Protein AF-A0A2L0CJP1-F1 (afdb_monomer)

Nearest PDB structures (foldseek):
  1ohv-assembly1_A  TM=9.906E-01  e=1.455E-19  Sus scrofa
  4y0i-assembly1_B  TM=9.925E-01  e=2.329E-19  Sus scrofa
  4y0i-assembly2_C  TM=9.869E-01  e=4.266E-19  Sus scrofa
  2jjh-assembly1_A-2  TM=6.704E-01  e=3.387E-09  Mycobacterium tuberculosis
  2cin-assembly1_A  TM=6.753E-01  e=5.423E-09  Mycobacterium tuberculosis H37Rv

Sequence (140 aa):
YKALFIAYRTKQRGENVDFSELEKTSCMDNKPPGAPHLSLLSFYGAFHGRTVGTLATTHSKAIHKLDIPSLDWPIAHFPMYKYPLEENERENKAEDQKCLAEVEDLIEKYNKKGVPVAGIVIEPIQSEGGDNEASPEFFQ

Mean predicted aligned error: 2.53 Å

InterPro domains:
  IPR005814 Aminotransferase class-III [PF00202] (32-140)
  IPR015421 Pyridoxal phosphate-dependent transferase, major domain [G3DSA:3.40.640.10] (1-140)
  IPR015424 Pyridoxal phosphate-dependent transferase [SSF53383] (38-140)

Radius of gyration: 17.57 Å; Cα contacts (8 Å, |Δi|>4): 209; chains: 1; bounding box: 39×29×52 Å

Structure (mmCIF, N/CA/C/O backbone):
data_AF-A0A2L0CJP1-F1
#
_entry.id   AF-A0A2L0CJP1-F1
#
loop_
_atom_site.group_PDB
_atom_site.id
_atom_site.type_symbol
_atom_site.label_atom_id
_atom_site.label_alt_id
_atom_site.label_comp_id
_atom_site.label_asym_id
_atom_site.label_entity_id
_atom_site.label_seq_id
_atom_site.pdbx_PDB_ins_code
_atom_site.Cartn_x
_atom_site.Cartn_y
_atom_site.Cartn_z
_atom_site.occupancy
_atom_site.B_iso_or_equiv
_atom_site.auth_seq_id
_atom_site.auth_comp_id
_atom_site.auth_asym_id
_atom_site.auth_atom_id
_atom_site.pdbx_PDB_model_num
ATOM 1 N N . TYR A 1 1 ? 7.903 4.564 -1.994 1.00 93.62 1 TYR A N 1
ATOM 2 C CA . TYR A 1 1 ? 7.401 4.249 -3.351 1.00 93.62 1 TYR A CA 1
ATOM 3 C C . TYR A 1 1 ? 8.523 3.785 -4.271 1.00 93.62 1 TYR A C 1
ATOM 5 O O . TYR A 1 1 ? 8.795 2.596 -4.259 1.00 93.62 1 TYR A O 1
ATOM 13 N N . LYS A 1 2 ? 9.240 4.667 -4.991 1.00 95.88 2 LYS A N 1
ATOM 14 C CA . LYS A 1 2 ? 10.280 4.266 -5.971 1.00 95.88 2 LYS A CA 1
ATOM 15 C C . LYS A 1 2 ? 11.304 3.259 -5.421 1.00 95.88 2 LYS A C 1
ATOM 17 O O . LYS A 1 2 ? 11.588 2.268 -6.081 1.00 95.88 2 LYS A O 1
ATOM 22 N N . ALA A 1 3 ? 11.801 3.484 -4.204 1.00 97.25 3 ALA A N 1
ATOM 23 C CA . ALA A 1 3 ? 12.754 2.585 -3.553 1.00 97.25 3 ALA A CA 1
ATOM 24 C C . ALA A 1 3 ? 12.219 1.151 -3.357 1.00 97.25 3 ALA A C 1
ATOM 26 O O . ALA A 1 3 ? 12.975 0.214 -3.568 1.00 97.25 3 ALA A O 1
ATOM 27 N N . LEU A 1 4 ? 10.929 0.970 -3.037 1.00 97.75 4 LEU A N 1
ATOM 28 C CA . LEU A 1 4 ? 10.313 -0.358 -2.874 1.00 97.75 4 LEU A CA 1
ATOM 29 C C . LEU A 1 4 ? 10.305 -1.123 -4.201 1.00 97.75 4 LEU A C 1
ATOM 31 O O . LEU A 1 4 ? 10.731 -2.270 -4.257 1.00 97.75 4 LEU A O 1
ATOM 35 N N . PHE A 1 5 ? 9.904 -0.465 -5.291 1.00 98.00 5 PHE A N 1
ATOM 36 C CA . PHE A 1 5 ? 9.918 -1.078 -6.621 1.00 98.00 5 PHE A CA 1
ATOM 37 C C . PHE A 1 5 ? 11.331 -1.428 -7.086 1.00 98.00 5 PHE A C 1
ATOM 39 O O . PHE A 1 5 ? 11.549 -2.514 -7.622 1.00 98.00 5 PHE A O 1
A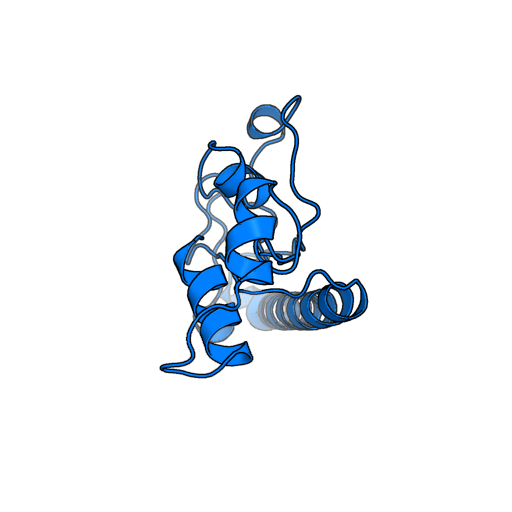TOM 46 N N . ILE A 1 6 ? 12.295 -0.528 -6.861 1.00 97.25 6 ILE A N 1
ATOM 47 C CA . ILE A 1 6 ? 13.703 -0.786 -7.179 1.00 97.25 6 ILE A CA 1
ATOM 48 C C . ILE A 1 6 ? 14.205 -1.974 -6.363 1.00 97.25 6 ILE A C 1
ATOM 50 O O . ILE A 1 6 ? 14.732 -2.905 -6.953 1.00 97.25 6 ILE A O 1
ATOM 54 N N . ALA A 1 7 ? 13.996 -1.989 -5.045 1.00 97.44 7 ALA A N 1
ATOM 55 C CA . ALA A 1 7 ? 14.430 -3.080 -4.176 1.00 97.44 7 ALA A CA 1
ATOM 56 C C . ALA A 1 7 ? 13.809 -4.424 -4.586 1.00 97.44 7 ALA A C 1
ATOM 58 O O . ALA A 1 7 ? 14.524 -5.416 -4.714 1.00 97.44 7 ALA A O 1
ATOM 59 N N . TYR A 1 8 ? 12.505 -4.447 -4.878 1.00 97.75 8 TYR A N 1
ATOM 60 C CA . TYR A 1 8 ? 11.809 -5.640 -5.355 1.00 97.75 8 TYR A CA 1
ATOM 61 C C . TYR A 1 8 ? 12.412 -6.170 -6.663 1.00 97.75 8 TYR A C 1
ATOM 63 O O . TYR A 1 8 ? 12.722 -7.357 -6.775 1.00 97.75 8 TYR A O 1
ATOM 71 N N . ARG A 1 9 ? 12.642 -5.292 -7.649 1.00 96.88 9 ARG A N 1
ATOM 72 C CA . ARG A 1 9 ? 13.236 -5.685 -8.937 1.00 96.88 9 ARG A CA 1
ATOM 73 C C . ARG A 1 9 ? 14.706 -6.060 -8.821 1.00 96.88 9 ARG A C 1
ATOM 75 O O . ARG A 1 9 ? 15.118 -7.005 -9.484 1.00 96.88 9 ARG A O 1
ATOM 82 N N . THR A 1 10 ? 15.476 -5.386 -7.972 1.00 96.50 10 THR A N 1
ATOM 83 C CA . THR A 1 10 ? 16.860 -5.763 -7.664 1.00 96.50 10 THR A CA 1
ATOM 84 C C . THR A 1 10 ? 16.907 -7.155 -7.044 1.00 96.50 10 THR A C 1
ATOM 86 O O . THR A 1 10 ? 17.689 -7.981 -7.493 1.00 96.50 10 THR A O 1
ATOM 89 N N . LYS A 1 11 ? 16.013 -7.472 -6.097 1.00 96.19 11 LYS A N 1
ATOM 90 C CA . LYS A 1 11 ? 15.923 -8.815 -5.506 1.00 96.19 11 LYS A CA 1
ATOM 91 C C . LYS A 1 11 ? 15.575 -9.889 -6.543 1.00 96.19 11 LYS A C 1
ATOM 93 O O . LYS A 1 11 ? 16.158 -10.964 -6.511 1.00 96.19 11 LYS A O 1
ATOM 98 N N . GLN A 1 12 ? 14.644 -9.609 -7.460 1.00 94.62 12 GLN A N 1
ATOM 99 C CA . GLN A 1 12 ? 14.277 -10.552 -8.528 1.00 94.62 12 GLN A CA 1
ATOM 100 C C . GLN A 1 12 ? 15.390 -10.755 -9.559 1.00 94.62 12 GLN A C 1
ATOM 102 O O . GLN A 1 12 ? 15.593 -11.870 -10.028 1.00 94.62 12 GLN A O 1
ATOM 107 N N . ARG A 1 13 ? 16.072 -9.674 -9.946 1.00 94.81 13 ARG A N 1
ATOM 108 C CA . ARG A 1 13 ? 17.130 -9.709 -10.959 1.00 94.81 13 ARG A CA 1
ATOM 109 C C . ARG A 1 13 ? 18.451 -10.258 -10.408 1.00 94.81 13 ARG A C 1
ATOM 111 O O . ARG A 1 13 ? 19.204 -10.857 -11.166 1.00 94.81 13 ARG A O 1
ATOM 118 N N . GLY A 1 14 ? 18.714 -10.064 -9.117 1.00 94.50 14 GLY A N 1
ATOM 119 C CA . GLY A 1 14 ? 20.005 -10.306 -8.477 1.00 94.50 14 GLY A CA 1
ATOM 120 C C . GLY A 1 14 ? 20.826 -9.021 -8.319 1.00 94.50 14 GLY A C 1
ATOM 121 O O . GLY A 1 14 ? 20.642 -8.036 -9.041 1.00 94.50 14 GLY A O 1
ATOM 122 N N . GLU A 1 15 ? 21.735 -9.026 -7.344 1.00 91.19 15 GLU A N 1
ATOM 123 C CA . GLU A 1 15 ? 22.651 -7.911 -7.086 1.00 91.19 15 GLU A CA 1
ATOM 124 C C . GLU A 1 15 ? 23.771 -7.852 -8.131 1.00 91.19 15 GLU A C 1
ATOM 126 O O . GLU A 1 15 ? 24.230 -8.882 -8.621 1.00 91.19 15 GLU A O 1
ATOM 131 N N . ASN A 1 16 ? 24.231 -6.639 -8.457 1.00 91.81 16 ASN A N 1
ATOM 132 C CA . ASN A 1 16 ? 25.313 -6.386 -9.423 1.00 91.81 16 ASN A CA 1
ATOM 133 C C . ASN A 1 16 ? 25.062 -6.941 -10.840 1.00 91.81 16 ASN A C 1
ATOM 135 O O . ASN A 1 16 ? 26.002 -7.201 -11.586 1.00 91.81 16 ASN A O 1
ATOM 139 N N . VAL A 1 17 ? 23.792 -7.104 -11.219 1.00 94.69 17 VAL A N 1
ATOM 140 C CA . VAL A 1 17 ? 23.380 -7.471 -12.577 1.00 94.69 17 VAL A CA 1
ATOM 141 C C . VAL A 1 17 ? 23.026 -6.209 -13.360 1.00 94.69 17 VAL A C 1
ATOM 143 O O . VAL A 1 17 ? 22.153 -5.439 -12.942 1.00 94.69 17 VAL A O 1
ATOM 146 N N . ASP A 1 18 ? 23.679 -6.022 -14.507 1.00 94.94 18 ASP A N 1
ATOM 147 C CA . ASP A 1 18 ? 23.398 -4.919 -15.426 1.00 94.94 18 ASP A CA 1
ATOM 148 C C . ASP A 1 18 ? 21.998 -5.020 -16.047 1.00 94.94 18 ASP A C 1
ATOM 150 O O . ASP A 1 18 ? 21.443 -6.101 -16.254 1.00 94.94 18 ASP A O 1
ATOM 154 N N . PHE A 1 19 ? 21.422 -3.863 -16.381 1.00 97.44 19 PHE A N 1
ATOM 155 C CA . PHE A 1 19 ? 20.151 -3.791 -17.099 1.00 97.44 19 PHE A CA 1
ATOM 156 C C . PHE A 1 19 ? 20.319 -4.237 -18.555 1.00 97.44 19 PHE A C 1
ATOM 158 O O . PHE A 1 19 ? 21.243 -3.797 -19.245 1.00 97.44 19 PHE A O 1
ATOM 165 N N . SER A 1 20 ? 19.373 -5.032 -19.049 1.00 96.44 20 SER A N 1
ATOM 166 C CA . SER A 1 20 ? 19.307 -5.402 -20.464 1.00 96.44 20 SER A CA 1
ATOM 167 C C . SER A 1 20 ? 18.952 -4.203 -21.352 1.00 96.44 20 SER A C 1
ATOM 169 O O . SER A 1 20 ? 18.269 -3.269 -20.927 1.00 96.44 20 SER A O 1
ATOM 171 N N . GLU A 1 21 ? 19.353 -4.243 -22.624 1.00 98.19 21 GLU A N 1
ATOM 172 C CA . GLU A 1 21 ? 18.979 -3.202 -23.597 1.00 98.19 21 GLU A CA 1
ATOM 173 C C . GLU A 1 21 ? 17.458 -3.094 -23.780 1.00 98.19 21 GLU A C 1
ATOM 175 O O . GLU A 1 21 ? 16.922 -1.995 -23.927 1.00 98.19 21 GLU A O 1
ATOM 180 N N . LEU A 1 22 ? 16.733 -4.216 -23.693 1.00 98.06 22 LEU A N 1
ATOM 181 C CA . LEU A 1 22 ? 15.272 -4.215 -23.743 1.00 98.06 22 LEU A CA 1
ATOM 182 C C . LEU A 1 22 ? 14.659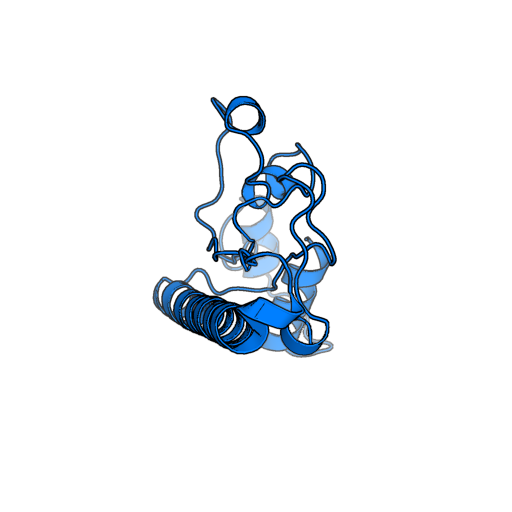 -3.479 -22.541 1.00 98.06 22 LEU A C 1
ATOM 184 O O . LEU A 1 22 ? 13.717 -2.713 -22.719 1.00 98.06 22 LEU A O 1
ATOM 188 N N . GLU A 1 23 ? 15.182 -3.662 -21.324 1.00 97.75 23 GLU A N 1
ATOM 189 C CA . GLU A 1 23 ? 14.727 -2.901 -20.149 1.00 97.75 23 GLU A CA 1
ATOM 190 C C . GLU A 1 23 ? 15.012 -1.402 -20.304 1.00 97.75 23 GLU A C 1
ATOM 192 O O . GLU A 1 23 ? 14.134 -0.586 -20.027 1.00 97.75 23 GLU A O 1
ATOM 197 N N . LYS A 1 24 ? 16.208 -1.033 -20.782 1.00 98.38 24 LYS A N 1
ATOM 198 C CA . LYS A 1 24 ? 16.597 0.373 -20.989 1.00 98.38 24 LYS A CA 1
ATOM 199 C C . LYS A 1 24 ? 15.728 1.073 -22.033 1.00 98.38 24 LYS A C 1
ATOM 201 O O . LYS A 1 24 ? 15.377 2.232 -21.858 1.00 98.38 24 LYS A O 1
ATOM 206 N N . THR A 1 25 ? 15.390 0.384 -23.119 1.00 98.56 25 THR A N 1
ATOM 207 C CA . THR A 1 25 ? 14.602 0.965 -24.217 1.00 98.56 25 THR A CA 1
ATOM 208 C C . THR A 1 25 ? 13.109 0.995 -23.897 1.00 98.56 25 THR A C 1
ATOM 210 O O . THR A 1 25 ? 12.475 2.034 -24.047 1.00 98.56 25 THR A O 1
ATOM 213 N N . SER A 1 26 ? 12.543 -0.100 -23.377 1.00 98.56 26 SER A N 1
ATOM 214 C CA . SER A 1 26 ? 11.106 -0.176 -23.060 1.00 98.56 26 SER A CA 1
ATOM 215 C C . SER A 1 26 ? 10.666 0.762 -21.929 1.00 98.56 26 SER A C 1
ATOM 217 O O . SER A 1 26 ? 9.534 1.249 -21.960 1.00 98.56 26 SER A O 1
ATOM 219 N N . CYS A 1 27 ? 11.535 1.069 -20.951 1.00 98.06 27 CYS A N 1
ATOM 220 C CA . CYS A 1 27 ? 11.172 1.973 -19.853 1.00 98.06 27 CYS A CA 1
ATOM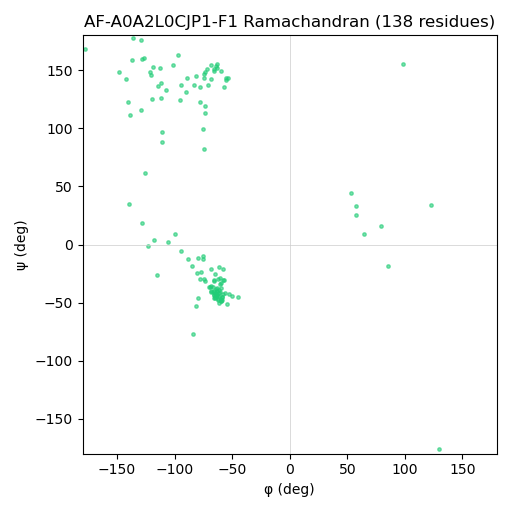 221 C C . CYS A 1 27 ? 10.906 3.409 -20.327 1.00 98.06 27 CYS A C 1
ATOM 223 O O . CYS A 1 27 ? 10.043 4.073 -19.758 1.00 98.06 27 CYS A O 1
ATOM 225 N N . MET A 1 28 ? 11.584 3.861 -21.390 1.00 98.31 28 MET A N 1
ATOM 226 C CA . MET A 1 28 ? 11.402 5.199 -21.963 1.00 98.31 28 MET A CA 1
ATOM 227 C C . MET A 1 28 ? 10.025 5.373 -22.621 1.00 98.31 28 MET A C 1
ATOM 229 O O . MET A 1 28 ? 9.532 6.494 -22.713 1.00 98.31 28 MET A O 1
ATOM 233 N N . ASP A 1 29 ? 9.380 4.261 -22.988 1.00 98.25 29 ASP A N 1
ATOM 234 C CA . ASP A 1 29 ? 8.018 4.206 -23.528 1.00 98.25 29 ASP A CA 1
ATOM 235 C C . ASP A 1 29 ? 6.967 3.806 -22.473 1.00 98.25 29 ASP A C 1
ATOM 237 O O . ASP A 1 29 ? 5.820 3.517 -22.821 1.00 98.25 29 ASP A O 1
ATOM 241 N N . ASN A 1 30 ? 7.341 3.745 -21.188 1.00 97.88 30 ASN A N 1
ATOM 242 C CA . ASN A 1 30 ? 6.499 3.258 -20.087 1.00 97.88 30 ASN A CA 1
ATOM 243 C C . ASN A 1 30 ? 5.996 1.811 -20.275 1.00 97.88 30 ASN A C 1
ATOM 245 O O . ASN A 1 30 ? 4.893 1.472 -19.840 1.00 97.88 30 ASN A O 1
ATOM 249 N N . LYS A 1 31 ? 6.791 0.944 -20.918 1.00 98.25 31 LYS A N 1
ATOM 250 C CA . LYS A 1 31 ? 6.433 -0.457 -21.196 1.00 98.25 31 LYS A CA 1
ATOM 251 C C . LYS A 1 31 ? 7.294 -1.455 -20.411 1.00 98.25 31 LYS A C 1
ATOM 253 O O . LYS A 1 31 ? 8.464 -1.178 -20.131 1.00 98.25 31 LYS A O 1
ATOM 258 N N . PRO A 1 32 ? 6.767 -2.652 -20.102 1.00 97.50 32 PRO A N 1
ATOM 259 C CA . PRO A 1 32 ? 7.584 -3.762 -19.625 1.00 97.50 32 PRO A CA 1
ATOM 260 C C . PRO A 1 32 ? 8.605 -4.226 -20.684 1.00 97.50 32 PRO A C 1
ATOM 262 O O . PRO A 1 32 ? 8.349 -4.078 -21.881 1.00 97.50 32 PRO A O 1
ATOM 265 N N . PRO A 1 33 ? 9.728 -4.846 -20.272 1.00 96.75 33 PRO A N 1
ATOM 266 C CA . PRO A 1 33 ? 10.120 -5.137 -18.888 1.00 96.75 33 PRO A CA 1
ATOM 267 C C . PRO A 1 33 ? 10.716 -3.940 -18.125 1.00 96.75 33 PRO A C 1
ATOM 269 O O . PRO A 1 33 ? 10.862 -4.025 -16.907 1.00 96.75 33 PRO A O 1
ATOM 272 N N . GLY A 1 34 ? 11.045 -2.837 -18.806 1.00 97.38 34 GLY A N 1
ATOM 273 C CA . GLY A 1 34 ? 11.705 -1.671 -18.217 1.00 97.38 34 GLY A CA 1
ATOM 274 C C . GLY A 1 34 ? 10.844 -0.879 -17.229 1.00 97.38 34 GLY A C 1
ATOM 275 O O . GLY A 1 34 ? 11.343 -0.405 -16.209 1.00 97.38 34 GLY A O 1
ATOM 276 N N . ALA A 1 35 ? 9.542 -0.781 -17.501 1.00 97.75 35 ALA A N 1
ATOM 277 C CA . ALA A 1 35 ? 8.517 -0.302 -16.578 1.00 97.75 35 ALA A CA 1
ATOM 278 C C . ALA A 1 35 ? 7.612 -1.487 -16.185 1.00 97.75 35 ALA A C 1
ATOM 280 O O . ALA A 1 35 ? 6.633 -1.774 -16.876 1.00 97.75 35 ALA A O 1
ATOM 281 N N . PRO A 1 36 ? 7.965 -2.247 -15.133 1.00 97.50 36 PRO A N 1
ATOM 282 C CA . PRO A 1 36 ? 7.252 -3.466 -14.780 1.00 97.50 36 PRO A CA 1
ATOM 283 C C . PRO A 1 36 ? 5.874 -3.164 -14.190 1.00 97.50 36 PRO A C 1
ATOM 285 O O . PRO A 1 36 ? 5.665 -2.162 -13.505 1.00 97.50 36 PRO A O 1
ATOM 288 N N . HIS A 1 37 ? 4.950 -4.098 -14.387 1.00 97.75 37 HIS A N 1
ATOM 289 C CA . HIS A 1 37 ? 3.664 -4.099 -13.707 1.00 97.75 37 HIS A CA 1
ATOM 290 C C . HIS A 1 37 ? 3.854 -4.550 -12.256 1.00 97.75 37 HIS A C 1
ATOM 292 O O . HIS A 1 37 ? 3.980 -5.738 -11.983 1.00 97.75 37 HIS A O 1
ATOM 298 N N . LEU A 1 38 ? 3.914 -3.596 -11.330 1.00 98.44 38 LEU A N 1
ATOM 299 C CA . LEU A 1 38 ? 4.025 -3.838 -9.891 1.00 98.44 38 LEU A CA 1
ATOM 300 C C . LEU A 1 38 ? 2.937 -3.065 -9.151 1.00 98.44 38 LEU A C 1
ATOM 302 O O . LEU A 1 38 ? 2.406 -2.072 -9.659 1.00 98.44 38 LEU A O 1
ATOM 306 N N . SER A 1 39 ? 2.643 -3.501 -7.933 1.00 98.75 39 SER A N 1
ATOM 307 C CA . SER A 1 39 ? 1.703 -2.830 -7.043 1.00 98.75 39 SER A CA 1
ATOM 308 C C . SER A 1 39 ? 2.307 -2.531 -5.674 1.00 98.75 39 SER A C 1
ATOM 310 O O . SER A 1 39 ? 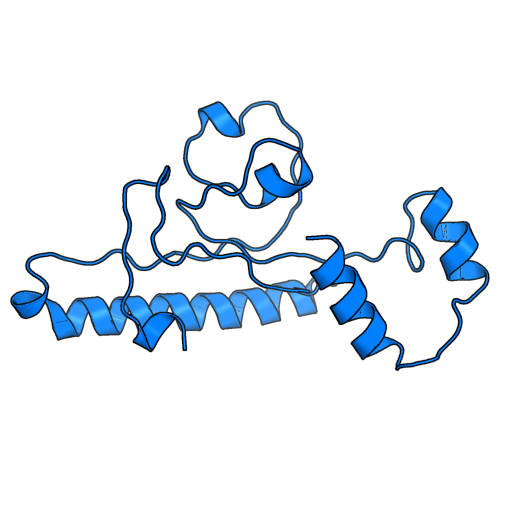3.330 -3.102 -5.289 1.00 98.75 39 SER A O 1
ATOM 312 N N . LEU A 1 40 ? 1.698 -1.592 -4.951 1.00 98.81 40 LEU A N 1
ATOM 313 C CA . LEU A 1 40 ? 1.902 -1.423 -3.514 1.00 98.81 40 LEU A CA 1
ATOM 314 C C . LEU A 1 40 ? 0.587 -1.729 -2.816 1.00 98.81 40 LEU A C 1
ATOM 316 O O . LEU A 1 40 ? -0.454 -1.258 -3.265 1.00 98.81 40 LEU A O 1
ATOM 320 N N . LEU A 1 41 ? 0.643 -2.481 -1.724 1.00 98.88 41 LEU A N 1
ATOM 321 C CA . LEU A 1 41 ? -0.518 -2.687 -0.869 1.00 98.88 41 LEU A CA 1
ATOM 322 C C . LEU A 1 41 ? -0.649 -1.508 0.096 1.00 98.88 41 LEU A C 1
ATOM 324 O O . LEU A 1 41 ? 0.346 -1.022 0.638 1.00 98.88 41 LEU A O 1
ATOM 328 N N . SER A 1 42 ? -1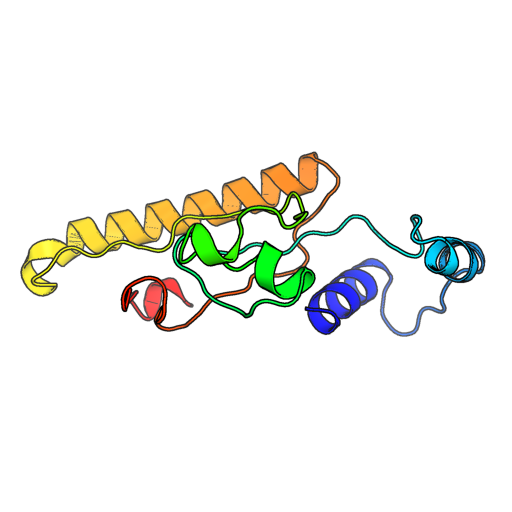.877 -1.042 0.281 1.00 98.88 42 SER A N 1
ATOM 329 C CA . SER A 1 42 ? -2.238 0.046 1.196 1.00 98.88 42 SER A CA 1
ATOM 330 C C . SER A 1 42 ? -3.499 -0.320 1.971 1.00 98.88 42 SER A C 1
ATOM 332 O O . SER A 1 42 ? -4.066 -1.385 1.733 1.00 98.88 42 SER A O 1
ATOM 334 N N . PHE A 1 43 ? -3.942 0.546 2.881 1.00 98.88 43 PHE A N 1
ATOM 335 C CA . PHE A 1 43 ? -5.065 0.254 3.768 1.00 98.88 43 PHE A CA 1
ATOM 336 C C . PHE A 1 43 ? -6.209 1.256 3.604 1.00 98.88 43 PHE A C 1
ATOM 338 O O . PHE A 1 43 ? -5.976 2.445 3.377 1.00 98.88 43 PHE A O 1
ATOM 345 N N . TYR A 1 44 ? -7.453 0.800 3.756 1.00 98.75 44 TYR A N 1
ATOM 346 C CA . TYR A 1 44 ? -8.593 1.703 3.929 1.00 98.75 44 TYR A CA 1
ATOM 347 C C . TYR A 1 44 ? -8.347 2.650 5.114 1.00 98.75 44 TYR A C 1
ATOM 349 O O . TYR A 1 44 ? -7.738 2.252 6.104 1.00 98.75 44 TYR A O 1
ATOM 357 N N . GLY A 1 45 ? -8.760 3.915 4.986 1.00 98.25 45 GLY A N 1
ATOM 358 C CA . GLY A 1 45 ? -8.471 4.971 5.965 1.00 98.25 45 GLY A CA 1
ATOM 359 C C . GLY A 1 45 ? -7.117 5.671 5.776 1.00 98.25 45 GLY A C 1
ATOM 360 O O . GLY A 1 45 ? -6.957 6.802 6.226 1.00 98.25 45 GLY A O 1
ATOM 361 N N . ALA A 1 46 ? -6.168 5.088 5.038 1.00 98.69 46 ALA A N 1
ATOM 362 C CA . ALA A 1 46 ? -4.817 5.641 4.933 1.00 98.69 46 ALA A CA 1
ATOM 363 C C . ALA A 1 46 ? -4.751 7.023 4.251 1.00 98.69 46 ALA A C 1
ATOM 365 O O . ALA A 1 46 ? -5.555 7.355 3.370 1.00 98.69 46 ALA A O 1
ATOM 366 N N . PHE A 1 47 ? -3.729 7.812 4.579 1.00 98.75 47 PHE A N 1
ATOM 367 C CA . PHE A 1 47 ? -3.382 9.034 3.856 1.00 98.75 47 PHE A CA 1
ATOM 368 C C . PHE A 1 47 ? -1.870 9.170 3.689 1.00 98.75 47 PHE A C 1
ATOM 370 O O . PHE A 1 47 ? -1.125 9.444 4.624 1.00 98.75 47 PHE A O 1
ATOM 377 N N . HIS A 1 48 ? -1.399 9.043 2.450 1.00 98.62 48 HIS A N 1
ATOM 378 C CA . HIS A 1 48 ? 0.030 9.088 2.133 1.00 98.62 48 HIS A CA 1
ATOM 379 C C . HIS A 1 48 ? 0.416 10.247 1.208 1.00 98.62 48 HIS A C 1
ATOM 381 O O . HIS A 1 48 ? 1.573 10.355 0.794 1.00 98.62 48 HIS A O 1
ATOM 387 N N . GLY A 1 49 ? -0.543 11.114 0.876 1.00 98.31 49 GLY A N 1
ATOM 388 C CA . GLY A 1 49 ? -0.346 12.278 0.019 1.00 98.31 49 GLY A CA 1
ATOM 389 C C . GLY A 1 49 ? -1.366 12.380 -1.114 1.00 98.31 49 GLY A C 1
ATOM 390 O O . GLY A 1 49 ? -2.324 11.610 -1.199 1.00 98.31 49 GLY A O 1
ATOM 391 N N . ARG A 1 50 ? -1.162 13.387 -1.973 1.00 98.50 50 ARG A N 1
ATOM 392 C CA . ARG A 1 50 ? -2.100 13.780 -3.044 1.00 98.50 50 ARG A CA 1
ATOM 393 C C . ARG A 1 50 ? -1.497 13.775 -4.452 1.00 98.50 50 ARG A C 1
ATOM 395 O O . ARG A 1 50 ? -2.192 14.076 -5.414 1.00 98.50 50 ARG A O 1
ATOM 402 N N . THR A 1 51 ? -0.215 13.447 -4.606 1.00 98.25 51 THR A N 1
ATOM 403 C CA . THR A 1 51 ? 0.354 13.210 -5.946 1.00 98.25 51 THR A CA 1
ATOM 404 C C . THR A 1 51 ? -0.158 11.869 -6.468 1.00 98.25 51 THR A C 1
ATOM 406 O O . THR A 1 51 ? -0.353 10.968 -5.665 1.00 98.25 51 THR A O 1
ATOM 409 N N . VAL A 1 52 ? -0.340 11.682 -7.780 1.00 97.56 52 VAL A N 1
ATOM 410 C CA . VAL A 1 52 ? -0.998 10.482 -8.361 1.00 97.56 52 VAL A CA 1
ATOM 411 C C . VAL A 1 52 ? -0.526 9.153 -7.743 1.00 97.56 52 VAL A C 1
ATOM 413 O O . VAL A 1 52 ? -1.347 8.327 -7.357 1.00 97.56 52 VAL A O 1
ATOM 416 N N . GLY A 1 53 ? 0.788 8.964 -7.568 1.00 96.38 53 GLY A N 1
ATOM 417 C CA . GLY A 1 53 ? 1.333 7.740 -6.966 1.00 96.38 53 GLY A CA 1
ATOM 418 C C . GLY A 1 53 ? 1.030 7.566 -5.471 1.00 96.38 53 GLY A C 1
ATOM 419 O O . GLY A 1 53 ? 0.784 6.448 -5.037 1.00 96.38 53 GLY A O 1
ATOM 420 N N . THR A 1 54 ? 1.028 8.651 -4.690 1.00 98.31 54 THR A N 1
ATOM 421 C CA . THR A 1 54 ? 0.655 8.611 -3.259 1.00 98.31 54 THR A CA 1
ATOM 422 C C . THR A 1 54 ? -0.856 8.604 -3.059 1.00 98.31 54 THR A C 1
ATOM 424 O O . THR A 1 54 ? -1.351 8.090 -2.066 1.00 98.31 54 THR A O 1
ATOM 427 N N . LEU A 1 55 ? -1.609 9.125 -4.026 1.00 98.69 55 LEU A N 1
ATOM 428 C CA . LEU A 1 55 ? -3.060 9.127 -4.003 1.00 98.69 55 LEU A CA 1
ATOM 429 C C . LEU A 1 55 ? -3.642 7.740 -4.306 1.00 98.69 55 LEU A C 1
ATOM 431 O O . LEU A 1 55 ? -4.701 7.396 -3.785 1.00 98.69 55 LEU A O 1
ATOM 435 N N . ALA A 1 56 ? -2.943 6.920 -5.099 1.00 98.50 56 ALA A N 1
ATOM 436 C CA . ALA A 1 56 ? -3.313 5.522 -5.323 1.00 98.50 56 ALA A CA 1
ATOM 437 C C . ALA A 1 56 ? -3.379 4.714 -4.013 1.00 98.50 56 ALA A C 1
ATOM 439 O O . ALA A 1 56 ? -4.211 3.820 -3.887 1.00 98.50 56 ALA A O 1
ATOM 440 N N . THR A 1 57 ? -2.564 5.081 -3.024 1.00 98.75 57 THR A N 1
ATOM 441 C CA . THR A 1 57 ? -2.477 4.436 -1.706 1.00 98.75 57 THR A CA 1
ATOM 442 C C . THR A 1 57 ? -3.116 5.256 -0.575 1.00 98.75 57 THR A C 1
ATOM 444 O O . THR A 1 57 ? -3.095 4.827 0.572 1.00 98.75 57 THR A O 1
ATOM 447 N N . THR A 1 58 ? -3.707 6.415 -0.877 1.00 98.75 58 THR A N 1
ATOM 448 C CA . THR A 1 58 ? -4.535 7.199 0.056 1.00 98.75 58 THR A CA 1
ATOM 449 C C . THR A 1 58 ? -5.988 6.758 -0.074 1.00 98.75 58 THR A C 1
ATOM 451 O O . THR A 1 58 ? -6.511 6.746 -1.184 1.00 98.75 58 THR A O 1
ATOM 454 N N . HIS A 1 59 ? -6.677 6.481 1.032 1.00 98.56 59 HIS A N 1
ATOM 455 C CA . HIS A 1 59 ? -8.081 6.049 1.082 1.00 98.56 59 HIS A CA 1
ATOM 456 C C . HIS A 1 59 ? -8.858 6.709 2.232 1.00 98.56 59 HIS A C 1
ATOM 458 O O . HIS A 1 59 ? -9.731 6.084 2.826 1.00 98.56 59 HIS A O 1
ATOM 464 N N . SER A 1 60 ? -8.541 7.971 2.548 1.00 97.94 60 SER A N 1
ATOM 465 C CA . SER A 1 60 ? -9.139 8.679 3.689 1.00 97.94 60 SER A CA 1
ATOM 466 C C . SER A 1 60 ? -10.520 9.283 3.412 1.00 97.94 60 SER A C 1
ATOM 468 O O . SER A 1 60 ? -11.461 9.053 4.163 1.00 97.94 60 SER A O 1
ATOM 470 N N . LYS A 1 61 ? -10.675 10.083 2.347 1.00 98.31 61 LYS A N 1
ATOM 471 C CA . LYS A 1 61 ? -11.926 10.804 2.029 1.00 98.31 61 LYS A CA 1
ATOM 472 C C . LYS A 1 61 ? -12.164 10.834 0.523 1.00 98.31 61 LYS A C 1
ATOM 474 O O . LYS A 1 61 ? -11.230 11.051 -0.248 1.00 98.31 61 LYS A O 1
ATOM 479 N N . ALA A 1 62 ? -13.424 10.705 0.099 1.00 98.31 62 ALA A N 1
ATOM 480 C CA . ALA A 1 62 ? -13.792 10.685 -1.321 1.00 98.31 62 ALA A CA 1
ATOM 481 C C . ALA A 1 62 ? -13.314 11.937 -2.080 1.00 98.31 62 ALA A C 1
ATOM 483 O O . ALA A 1 62 ? -12.742 11.823 -3.161 1.00 98.31 62 ALA A O 1
ATOM 484 N N . ILE A 1 63 ? -13.450 13.123 -1.475 1.00 98.25 63 ILE A N 1
ATOM 485 C CA . ILE A 1 63 ? -13.043 14.402 -2.081 1.00 98.25 63 ILE A CA 1
ATOM 486 C C . ILE A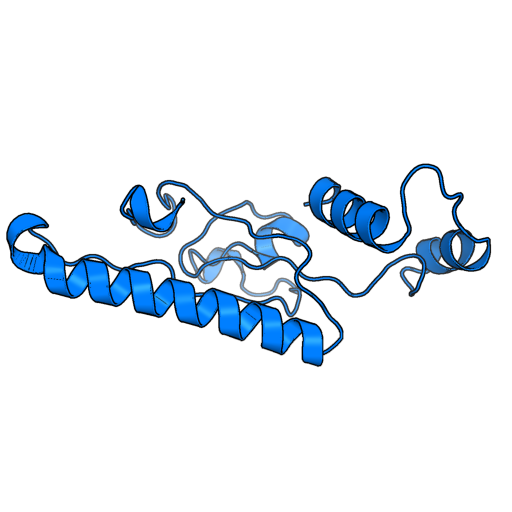 1 63 ? -11.539 14.493 -2.381 1.00 98.25 63 ILE A C 1
ATOM 488 O O . ILE A 1 63 ? -11.117 15.316 -3.183 1.00 98.25 63 ILE A O 1
ATOM 492 N N . HIS A 1 64 ? -10.711 13.652 -1.755 1.00 98.25 64 HIS A N 1
ATOM 493 C CA . HIS A 1 64 ? -9.287 13.592 -2.070 1.00 98.25 64 HIS A CA 1
ATOM 494 C C . HIS A 1 64 ? -9.007 12.829 -3.372 1.00 98.25 64 HIS A C 1
ATOM 496 O O . HIS A 1 64 ? -7.953 13.050 -3.960 1.00 98.25 64 HIS A O 1
ATOM 502 N N . LYS A 1 65 ? -9.912 11.935 -3.804 1.00 98.31 65 LYS A N 1
ATOM 503 C CA . LYS A 1 65 ? -9.675 10.967 -4.891 1.00 98.31 65 LYS A CA 1
ATOM 504 C C . LYS A 1 65 ? -10.537 11.162 -6.136 1.00 98.31 65 LYS A C 1
ATOM 506 O O . LYS A 1 65 ? -10.133 10.700 -7.200 1.00 98.31 65 LYS A O 1
ATOM 511 N N . LEU A 1 66 ? -11.726 11.753 -5.997 1.00 98.38 66 LEU A N 1
ATOM 512 C CA . LEU A 1 66 ? -12.664 11.939 -7.109 1.00 98.38 66 LEU A CA 1
ATOM 513 C C .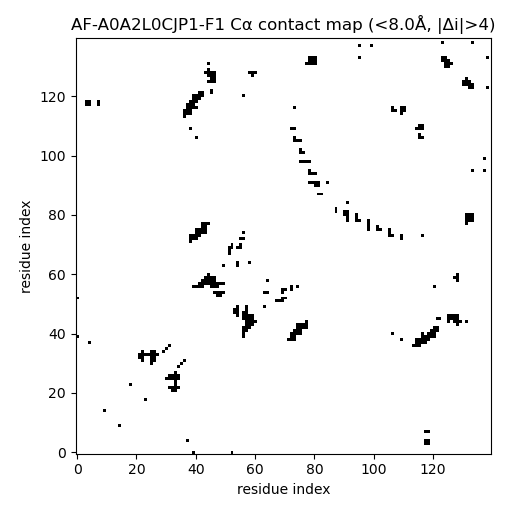 LEU A 1 66 ? -11.989 12.660 -8.288 1.00 98.38 66 LEU A C 1
ATOM 515 O O . LEU A 1 66 ? -11.148 13.533 -8.089 1.00 98.38 66 LEU A O 1
ATOM 519 N N . ASP A 1 67 ? -12.352 12.253 -9.505 1.00 98.31 67 ASP A N 1
ATOM 520 C CA . ASP A 1 67 ? -11.884 12.806 -10.786 1.00 98.31 67 ASP A CA 1
ATOM 521 C C . ASP A 1 67 ? -10.382 12.639 -11.106 1.00 98.31 67 ASP A C 1
ATOM 523 O O . ASP A 1 67 ? -9.901 13.165 -12.111 1.00 98.31 67 ASP A O 1
ATOM 527 N N . ILE A 1 68 ? -9.633 11.860 -10.312 1.00 98.50 68 ILE A N 1
ATOM 528 C CA . ILE A 1 68 ? -8.200 11.607 -10.530 1.00 98.50 68 ILE A CA 1
ATOM 529 C C . ILE A 1 68 ? -7.975 10.138 -10.940 1.00 98.50 68 ILE A C 1
ATOM 531 O O . ILE A 1 68 ? -8.384 9.232 -10.209 1.00 98.50 68 ILE A O 1
ATOM 535 N N . PRO A 1 69 ? -7.295 9.857 -12.075 1.00 98.19 69 PRO A N 1
ATOM 536 C CA . PRO A 1 69 ? -6.915 8.497 -12.446 1.00 98.19 69 PRO A CA 1
ATOM 537 C C . PRO A 1 69 ? -6.101 7.816 -11.346 1.00 98.19 69 PRO A C 1
ATOM 539 O O . PRO A 1 69 ? -5.258 8.438 -10.697 1.00 98.19 69 PRO A O 1
ATOM 542 N N . SER A 1 70 ? -6.326 6.519 -11.162 1.00 98.25 70 SER A N 1
ATOM 543 C CA . SER A 1 70 ? -5.668 5.745 -10.113 1.00 98.25 70 SER A CA 1
ATOM 544 C C . SER A 1 70 ? -5.033 4.471 -10.655 1.00 98.25 70 SER A C 1
ATOM 546 O O . SER A 1 70 ? -5.131 4.156 -11.841 1.00 98.25 70 SER A O 1
ATOM 548 N N . LEU A 1 71 ? -4.350 3.755 -9.767 1.00 97.62 71 LEU A N 1
ATOM 549 C CA . LEU A 1 71 ? -3.677 2.500 -10.061 1.00 97.62 71 LEU A CA 1
ATOM 550 C C . LEU A 1 71 ? -4.473 1.369 -9.417 1.00 97.62 71 LEU A C 1
ATOM 552 O O . LEU A 1 71 ? -4.867 1.464 -8.257 1.00 97.62 71 LEU A O 1
ATOM 556 N N . ASP A 1 72 ? -4.713 0.305 -10.176 1.00 97.62 72 ASP A N 1
ATOM 557 C CA . ASP A 1 72 ? -5.367 -0.905 -9.682 1.00 97.62 72 ASP A CA 1
ATOM 558 C C . ASP A 1 72 ? -4.375 -1.691 -8.815 1.00 97.62 72 ASP A C 1
ATOM 560 O O . ASP A 1 72 ? -3.675 -2.586 -9.291 1.00 97.62 72 ASP A O 1
ATOM 564 N N . TRP A 1 73 ? -4.266 -1.275 -7.556 1.00 98.69 73 TRP A N 1
ATOM 565 C CA . TRP A 1 73 ? -3.390 -1.815 -6.519 1.00 98.69 73 TRP A CA 1
ATOM 566 C C . TRP A 1 73 ? -4.223 -2.344 -5.338 1.00 98.69 73 TRP A C 1
ATOM 568 O O . TRP A 1 73 ? -5.338 -1.860 -5.131 1.00 98.69 73 TRP A O 1
ATOM 578 N N . PRO A 1 74 ? -3.719 -3.328 -4.568 1.00 98.75 74 PRO A N 1
ATOM 579 C CA . PRO A 1 74 ? -4.477 -3.912 -3.469 1.00 98.75 74 PRO A CA 1
ATOM 580 C C . PRO A 1 74 ? -4.687 -2.926 -2.320 1.00 98.75 74 PRO A C 1
ATOM 582 O O . PRO A 1 74 ? -3.794 -2.155 -1.953 1.00 98.75 74 PRO A O 1
ATOM 585 N N . ILE A 1 75 ? -5.873 -3.012 -1.724 1.00 98.88 75 ILE A N 1
ATOM 586 C CA . ILE A 1 75 ? -6.293 -2.218 -0.573 1.00 98.88 75 ILE A CA 1
ATOM 587 C C . ILE A 1 75 ? -6.840 -3.200 0.462 1.00 98.88 75 ILE A C 1
ATOM 589 O O . ILE A 1 75 ? -7.822 -3.881 0.176 1.00 98.88 75 ILE A O 1
ATOM 593 N N . ALA A 1 76 ? -6.182 -3.301 1.612 1.00 98.81 76 ALA A N 1
ATOM 594 C CA . ALA A 1 76 ? -6.600 -4.138 2.734 1.00 98.81 76 ALA A CA 1
ATOM 595 C C . ALA A 1 76 ? -7.380 -3.317 3.770 1.00 98.81 76 ALA A C 1
ATOM 597 O O . ALA A 1 76 ? -7.302 -2.083 3.789 1.00 98.81 76 ALA A O 1
ATOM 598 N N . HIS A 1 77 ? -8.107 -3.977 4.665 1.00 98.75 77 HIS A N 1
ATOM 599 C CA . HIS A 1 77 ? -8.697 -3.302 5.816 1.00 98.75 77 HIS A CA 1
ATOM 600 C C . HIS A 1 77 ? -7.645 -3.063 6.904 1.00 98.75 77 HIS A C 1
ATOM 602 O O . HIS A 1 77 ? -6.852 -3.947 7.225 1.00 98.75 77 HIS A O 1
ATOM 608 N N . PHE A 1 78 ? -7.641 -1.854 7.467 1.00 98.69 78 PHE A N 1
ATOM 609 C CA . PHE A 1 78 ? -6.937 -1.561 8.716 1.00 98.69 78 PHE A CA 1
ATOM 610 C C . PHE A 1 78 ? -7.818 -2.008 9.898 1.00 98.69 78 PHE A C 1
ATOM 612 O O . PHE A 1 78 ? -9.043 -1.882 9.778 1.00 98.69 78 PHE A O 1
ATOM 619 N N . PRO A 1 79 ? -7.252 -2.518 11.008 1.00 98.25 79 PRO A N 1
ATOM 620 C CA . PRO A 1 79 ? -8.046 -2.945 12.153 1.00 98.25 79 PRO A CA 1
ATOM 621 C C . PRO A 1 79 ? -8.932 -1.821 12.698 1.00 98.25 79 PRO A C 1
ATOM 623 O O . PRO A 1 79 ? -8.493 -0.686 12.869 1.00 98.25 79 PRO A O 1
ATOM 626 N N . MET A 1 80 ? -10.192 -2.146 12.987 1.00 97.69 80 MET A N 1
ATOM 627 C CA . MET A 1 80 ? -11.147 -1.223 13.606 1.00 97.69 80 MET A CA 1
ATOM 628 C C . MET A 1 80 ? -11.454 -1.690 15.025 1.00 97.69 80 MET A C 1
ATOM 630 O O . MET A 1 80 ? -12.289 -2.574 15.233 1.00 97.69 80 MET A O 1
ATOM 634 N N . TYR A 1 81 ? -10.767 -1.103 16.004 1.00 98.12 81 TYR A N 1
ATOM 635 C CA . TYR A 1 81 ? -10.889 -1.522 17.396 1.00 98.12 81 TYR A CA 1
ATOM 636 C C . TYR A 1 81 ? -12.194 -1.077 18.042 1.00 98.12 81 TYR A C 1
ATOM 638 O O . TYR A 1 81 ? -12.720 0.014 17.812 1.00 98.12 81 TYR A O 1
ATOM 646 N N . LYS A 1 82 ? -12.710 -1.955 18.896 1.00 98.25 82 LYS A N 1
ATOM 647 C CA . LYS A 1 82 ? -13.775 -1.642 19.837 1.00 98.25 82 LYS A CA 1
ATOM 648 C C . LYS A 1 82 ? -13.170 -1.147 21.140 1.00 98.25 82 LYS A C 1
ATOM 650 O O . LYS A 1 82 ? -12.153 -1.664 21.604 1.00 98.25 82 LYS A O 1
ATOM 655 N N . TYR A 1 83 ? -13.856 -0.178 21.731 1.00 97.06 83 TYR A N 1
ATOM 656 C CA . TYR A 1 83 ? -13.472 0.475 22.974 1.00 97.06 83 TYR A CA 1
ATOM 657 C C . TYR A 1 83 ? -14.587 0.316 24.023 1.00 97.06 83 TYR A C 1
ATOM 659 O O . TYR A 1 83 ? -15.761 0.314 23.637 1.00 97.06 83 TYR A O 1
ATOM 667 N N . PRO A 1 84 ? -14.256 0.233 25.328 1.00 98.00 84 PRO A N 1
ATOM 668 C CA . PRO A 1 84 ? -12.902 0.233 25.911 1.00 98.00 84 PRO A CA 1
ATOM 669 C C . PRO A 1 84 ? -12.072 -1.005 25.527 1.00 98.00 84 PRO A C 1
ATOM 671 O O . PRO A 1 84 ? -12.639 -2.067 25.273 1.00 98.00 84 PRO A O 1
ATOM 674 N N . LEU A 1 85 ? -10.745 -0.872 25.431 1.00 97.25 85 LEU A N 1
ATOM 675 C CA . LEU A 1 85 ? -9.876 -1.922 24.870 1.00 97.25 85 LEU A CA 1
ATOM 676 C C . LEU A 1 85 ? -9.861 -3.183 25.740 1.00 97.25 85 LEU A C 1
ATOM 678 O O . LEU A 1 85 ? -9.938 -4.295 25.221 1.00 97.25 85 LEU A O 1
ATOM 682 N N . GLU A 1 86 ? -9.834 -2.997 27.056 1.00 97.25 86 GLU A N 1
ATOM 683 C CA . GLU A 1 86 ? -9.770 -4.050 28.073 1.00 97.25 86 GLU A CA 1
ATOM 684 C C . GLU A 1 86 ? -11.026 -4.936 28.065 1.00 97.25 86 GLU A C 1
ATOM 686 O O . GLU A 1 86 ? -10.990 -6.100 28.455 1.00 97.25 86 GLU A O 1
ATOM 691 N N . GLU A 1 87 ? -12.152 -4.396 27.591 1.00 98.25 87 GLU A N 1
ATOM 692 C CA . GLU A 1 87 ? -13.423 -5.117 27.477 1.00 98.25 87 GLU A CA 1
ATOM 693 C C . GLU A 1 87 ? -13.571 -5.857 26.139 1.00 98.25 87 GLU A C 1
ATOM 695 O O . GLU A 1 87 ? -14.478 -6.674 25.985 1.00 98.25 87 GLU A O 1
ATOM 700 N N . ASN A 1 88 ? -12.697 -5.575 25.165 1.00 98.25 88 ASN A N 1
ATOM 701 C CA . ASN A 1 88 ? -12.821 -6.039 23.782 1.00 98.25 88 ASN A CA 1
ATOM 702 C C . ASN A 1 88 ? -11.548 -6.728 23.258 1.00 98.25 88 ASN A C 1
ATOM 704 O O . ASN A 1 88 ? -11.377 -6.864 22.046 1.00 98.25 88 ASN A O 1
ATOM 708 N N . GLU A 1 89 ? -10.647 -7.183 24.137 1.00 97.88 89 GLU A N 1
ATOM 709 C CA . GLU A 1 89 ? -9.367 -7.799 23.748 1.00 97.88 89 GLU A CA 1
ATOM 710 C C . GLU A 1 89 ? -9.540 -8.953 22.750 1.00 97.88 89 GLU A C 1
ATOM 712 O O . GLU A 1 89 ? -8.807 -9.059 21.766 1.00 97.88 89 GLU A O 1
ATOM 717 N N . ARG A 1 90 ? -10.542 -9.814 22.974 1.00 98.00 90 ARG A N 1
ATOM 718 C CA . ARG A 1 90 ? -10.814 -10.964 22.104 1.00 98.00 90 ARG A CA 1
ATOM 719 C C . ARG A 1 90 ? -11.263 -10.518 20.716 1.00 98.00 90 ARG A C 1
ATOM 721 O O . ARG A 1 90 ? -10.799 -11.064 19.718 1.00 98.00 90 ARG A O 1
ATOM 728 N N . GLU A 1 91 ? -12.184 -9.564 20.655 1.00 98.44 91 GLU A N 1
ATOM 729 C CA . GLU A 1 91 ? -12.733 -9.019 19.417 1.00 98.44 91 GLU A CA 1
ATOM 730 C C . GLU A 1 91 ? -11.658 -8.275 18.620 1.00 98.44 91 GLU A C 1
ATOM 732 O O . GLU A 1 91 ? -11.542 -8.498 17.418 1.00 98.44 91 GLU A O 1
ATOM 737 N N . ASN A 1 92 ? -10.835 -7.462 19.286 1.00 98.44 92 ASN A N 1
ATOM 738 C CA . ASN A 1 92 ? -9.762 -6.700 18.648 1.00 98.44 92 ASN A CA 1
ATOM 739 C C . ASN A 1 92 ? -8.651 -7.626 18.135 1.00 98.44 92 ASN A C 1
ATOM 741 O O . ASN A 1 92 ? -8.201 -7.471 17.002 1.00 98.44 92 ASN A O 1
ATOM 745 N N . LYS A 1 93 ? -8.293 -8.672 18.894 1.00 98.12 93 LYS A N 1
ATOM 746 C CA . LYS A 1 93 ? -7.362 -9.703 18.417 1.00 98.12 93 LYS A CA 1
ATOM 747 C C . LYS A 1 93 ? -7.910 -10.462 17.208 1.00 98.12 93 LYS A C 1
ATOM 749 O O . LYS A 1 93 ? -7.159 -10.777 16.290 1.00 98.12 93 LYS A O 1
ATOM 754 N N . ALA A 1 94 ? -9.204 -10.777 17.188 1.00 98.31 94 ALA A N 1
ATOM 755 C CA . ALA A 1 94 ? -9.822 -11.421 16.032 1.00 98.31 94 ALA A CA 1
ATOM 756 C C . ALA A 1 94 ? -9.844 -10.500 14.799 1.00 98.31 94 ALA A C 1
ATOM 758 O O . ALA A 1 94 ? -9.652 -10.984 13.684 1.00 98.31 94 ALA A O 1
ATOM 759 N N . GLU A 1 95 ? -10.045 -9.193 14.993 1.00 98.50 95 GLU A N 1
ATOM 760 C CA . GLU A 1 95 ? -9.977 -8.209 13.909 1.00 98.50 95 GLU A CA 1
ATOM 761 C C . GLU A 1 95 ? -8.556 -8.091 13.344 1.00 98.50 95 GLU A C 1
ATOM 763 O O . GLU A 1 95 ? -8.403 -8.149 12.126 1.00 98.50 95 GLU A O 1
ATOM 768 N N . ASP A 1 9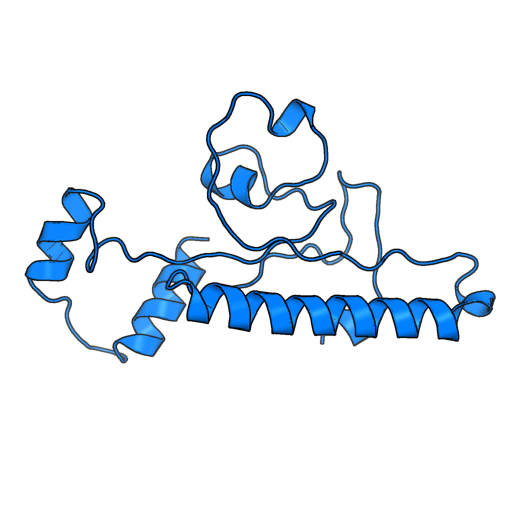6 ? -7.522 -8.055 14.195 1.00 98.31 96 ASP A N 1
ATOM 769 C CA . ASP A 1 96 ? -6.119 -8.087 13.753 1.00 98.31 96 ASP A CA 1
ATOM 770 C C . ASP A 1 96 ? -5.850 -9.303 12.856 1.00 98.31 96 ASP A C 1
ATOM 772 O O . ASP A 1 96 ? -5.359 -9.164 11.736 1.00 98.31 96 ASP A O 1
ATOM 776 N N . GLN A 1 97 ? -6.227 -10.504 13.312 1.00 98.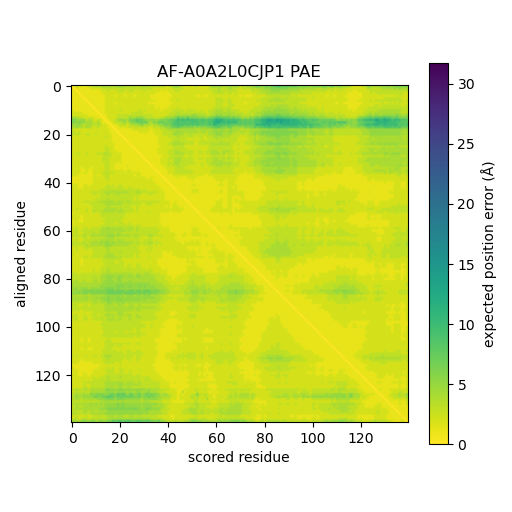38 97 GLN A N 1
ATOM 777 C CA . GLN A 1 97 ? -6.015 -11.743 12.553 1.00 98.38 97 GLN A CA 1
ATOM 778 C C . GLN A 1 97 ? -6.755 -11.738 11.213 1.00 98.38 97 GLN A C 1
ATOM 780 O O . GLN A 1 97 ? -6.224 -12.195 10.202 1.00 98.38 97 GLN A O 1
ATOM 785 N N . LYS A 1 98 ? -7.975 -11.198 11.188 1.00 98.50 98 LYS A N 1
ATOM 786 C CA . LYS A 1 98 ? -8.765 -11.062 9.964 1.00 98.50 98 LYS A CA 1
ATOM 787 C C . LYS A 1 98 ? -8.108 -10.099 8.970 1.00 98.50 98 LYS A C 1
ATOM 789 O O . LYS A 1 98 ? -8.024 -10.427 7.789 1.00 98.50 98 LYS A O 1
ATOM 794 N N . CYS A 1 99 ? -7.634 -8.943 9.433 1.00 98.62 99 CYS A N 1
ATOM 795 C CA . CYS A 1 99 ? -6.929 -7.968 8.601 1.00 98.62 99 CYS A CA 1
ATOM 796 C C . CYS A 1 99 ? -5.612 -8.533 8.047 1.00 98.62 99 CYS A C 1
ATOM 798 O O . CYS A 1 99 ? -5.328 -8.370 6.862 1.00 98.62 99 CYS A O 1
ATOM 800 N N . LEU A 1 100 ? -4.829 -9.240 8.869 1.00 98.62 100 LEU A N 1
ATOM 801 C CA . LEU A 1 100 ? -3.579 -9.876 8.436 1.00 98.62 100 LEU A CA 1
ATOM 802 C C . LEU A 1 100 ? -3.823 -10.968 7.383 1.00 98.62 100 LEU A C 1
ATOM 804 O O . LEU A 1 100 ? -3.143 -10.987 6.358 1.00 98.62 100 LEU A O 1
ATOM 808 N N . ALA A 1 101 ? -4.836 -11.816 7.581 1.00 98.69 101 ALA A N 1
ATOM 809 C CA . ALA A 1 101 ? -5.211 -12.834 6.598 1.00 98.69 101 ALA A CA 1
ATOM 810 C C . ALA A 1 101 ? -5.621 -12.212 5.249 1.00 98.69 101 ALA A C 1
ATOM 812 O O . ALA A 1 101 ? -5.216 -12.688 4.190 1.00 98.69 101 ALA A O 1
ATOM 813 N N . GLU A 1 102 ? -6.366 -11.102 5.266 1.00 98.75 102 GLU A N 1
ATOM 814 C CA . GLU A 1 102 ? -6.721 -10.385 4.036 1.00 98.75 102 GLU A CA 1
ATOM 815 C C . GLU A 1 102 ? -5.487 -9.818 3.313 1.00 98.75 102 GLU A C 1
ATOM 817 O O . GLU A 1 102 ? -5.424 -9.846 2.080 1.00 98.75 102 GLU A O 1
ATOM 822 N N . VAL A 1 103 ? -4.493 -9.313 4.051 1.00 98.81 103 VAL A N 1
ATOM 823 C CA . VAL A 1 103 ? -3.227 -8.843 3.467 1.00 98.81 103 VAL A CA 1
ATOM 824 C C . VAL A 1 103 ? -2.524 -9.981 2.719 1.00 98.81 103 VAL A C 1
ATOM 826 O O . VAL A 1 103 ? -2.110 -9.781 1.573 1.00 98.81 103 VAL A O 1
ATOM 829 N N . GLU A 1 104 ? -2.427 -11.170 3.319 1.00 98.69 104 GLU A N 1
ATOM 830 C CA . GLU A 1 104 ? -1.845 -12.358 2.677 1.00 98.69 104 GLU A CA 1
ATOM 831 C C . GLU A 1 104 ? -2.612 -12.748 1.403 1.00 98.69 104 GLU A C 1
ATOM 833 O O . GLU A 1 104 ? -2.014 -12.880 0.326 1.00 98.69 104 GLU A O 1
ATOM 838 N N . ASP A 1 105 ? -3.942 -12.824 1.489 1.00 98.81 105 ASP A N 1
ATOM 839 C CA . ASP A 1 105 ? -4.817 -13.142 0.358 1.00 98.81 105 ASP A CA 1
ATOM 840 C C . ASP A 1 105 ? -4.648 -12.145 -0.800 1.00 98.81 105 ASP A C 1
ATOM 842 O O . ASP A 1 105 ? -4.588 -12.525 -1.978 1.00 98.81 105 ASP A O 1
ATOM 846 N N . LEU A 1 106 ? -4.548 -10.848 -0.493 1.00 98.88 106 LEU A N 1
ATOM 847 C CA . LEU A 1 106 ? -4.346 -9.798 -1.490 1.00 98.88 106 LEU A CA 1
ATOM 848 C C . LEU A 1 106 ? -2.979 -9.905 -2.167 1.00 98.88 106 LEU A C 1
ATOM 850 O O . LEU A 1 106 ? -2.902 -9.738 -3.390 1.00 98.88 106 LEU A O 1
ATOM 854 N N . ILE A 1 107 ? -1.919 -10.214 -1.417 1.00 98.81 107 ILE A N 1
ATOM 855 C CA . ILE A 1 107 ? -0.580 -10.435 -1.978 1.00 98.81 107 ILE A CA 1
ATOM 856 C C . ILE A 1 107 ? -0.616 -11.591 -2.980 1.00 98.81 107 ILE A C 1
ATOM 858 O O . ILE A 1 107 ? -0.156 -11.438 -4.119 1.00 98.81 107 ILE A O 1
ATOM 862 N N . GLU A 1 108 ? -1.219 -12.723 -2.610 1.00 98.75 108 GLU A N 1
ATOM 863 C CA . GLU A 1 108 ? -1.353 -13.866 -3.510 1.00 98.75 108 GLU A CA 1
ATOM 864 C C . GLU A 1 108 ? -2.188 -13.546 -4.750 1.00 98.75 108 GLU A C 1
ATOM 866 O O . GLU A 1 108 ? -1.809 -13.881 -5.880 1.00 98.75 108 GLU A O 1
ATOM 871 N N . LYS A 1 109 ? -3.338 -12.898 -4.549 1.00 98.81 109 LYS A N 1
ATOM 872 C CA . LYS A 1 109 ? -4.269 -12.534 -5.618 1.00 98.81 109 LYS A CA 1
ATOM 873 C C . LYS A 1 109 ? -3.599 -11.633 -6.650 1.00 98.81 109 LYS A C 1
ATOM 875 O O . LYS A 1 109 ? -3.733 -11.873 -7.851 1.00 98.81 109 LYS A O 1
ATOM 880 N N . TYR A 1 110 ? -2.856 -10.621 -6.208 1.00 98.69 110 TYR A N 1
ATOM 881 C CA . TYR A 1 110 ? -2.167 -9.692 -7.106 1.00 98.69 110 TYR A CA 1
ATOM 882 C C . TYR A 1 110 ? -0.947 -10.315 -7.786 1.00 98.69 110 TYR A C 1
ATOM 884 O O . TYR A 1 110 ? -0.673 -10.008 -8.950 1.00 98.69 110 TYR A O 1
ATOM 892 N N . ASN A 1 111 ? -0.270 -11.256 -7.123 1.00 98.19 111 ASN A N 1
ATOM 893 C CA . ASN A 1 111 ? 0.759 -12.068 -7.763 1.00 98.19 111 ASN A CA 1
ATOM 894 C C . ASN A 1 111 ? 0.172 -12.911 -8.913 1.00 98.19 111 ASN A C 1
ATOM 896 O O . ASN A 1 111 ? 0.673 -12.853 -10.035 1.00 98.19 111 ASN A O 1
ATOM 900 N N . LYS A 1 112 ? -0.952 -13.608 -8.679 1.00 98.44 112 LYS A N 1
ATOM 901 C CA . LYS A 1 112 ? -1.683 -14.382 -9.708 1.00 98.44 112 LYS A CA 1
ATOM 902 C C . LYS A 1 112 ? -2.210 -13.498 -10.852 1.00 98.44 112 LYS A C 1
ATOM 904 O O . LYS A 1 112 ? -2.299 -13.954 -11.987 1.00 98.44 112 LYS A O 1
ATOM 909 N N . LYS A 1 113 ? -2.517 -12.227 -10.570 1.00 98.00 113 LYS A N 1
ATOM 910 C CA . LYS A 1 113 ? -2.955 -11.219 -11.553 1.00 98.00 113 LYS A CA 1
ATOM 911 C C . LYS A 1 113 ? -1.815 -10.674 -12.435 1.00 98.00 113 LYS A C 1
ATOM 913 O O . LYS A 1 113 ? -2.089 -9.970 -13.401 1.00 98.00 113 LYS A O 1
ATOM 918 N N . GLY A 1 114 ? -0.551 -10.972 -12.125 1.00 97.88 114 GLY A N 1
ATOM 919 C CA . GLY A 1 114 ? 0.606 -10.452 -12.867 1.00 97.88 114 GLY A CA 1
ATOM 920 C C . GLY A 1 114 ? 0.996 -9.010 -12.513 1.00 97.88 114 GLY A C 1
ATOM 921 O O . GLY A 1 114 ? 1.759 -8.387 -13.246 1.00 97.88 114 GLY A O 1
ATOM 922 N N . VAL A 1 115 ? 0.496 -8.487 -11.388 1.00 98.19 115 VAL A N 1
ATOM 923 C CA . VAL A 1 115 ? 0.838 -7.169 -10.811 1.00 98.19 115 VAL A CA 1
ATOM 924 C C . VAL A 1 115 ? 1.297 -7.361 -9.357 1.00 98.19 115 VAL A C 1
ATOM 926 O O . VAL A 1 115 ? 0.639 -6.883 -8.429 1.00 98.19 115 VAL A O 1
ATOM 929 N N . PRO A 1 116 ? 2.391 -8.108 -9.116 1.00 98.44 116 PRO A N 1
ATOM 930 C CA . PRO A 1 116 ? 2.782 -8.512 -7.770 1.00 98.44 116 PRO A CA 1
ATOM 931 C C . PRO A 1 116 ? 3.044 -7.317 -6.847 1.00 98.44 116 PRO A C 1
ATOM 933 O O . PRO A 1 116 ? 3.494 -6.250 -7.280 1.00 98.44 116 PRO A O 1
ATOM 936 N N . VAL A 1 117 ? 2.775 -7.527 -5.557 1.00 98.75 117 VAL A N 1
ATOM 937 C CA . VAL A 1 117 ? 2.975 -6.530 -4.501 1.00 98.75 117 VAL A CA 1
ATOM 938 C C . VAL A 1 117 ? 4.468 -6.389 -4.212 1.00 98.75 117 VAL A C 1
ATOM 940 O O . VAL A 1 117 ? 5.110 -7.310 -3.713 1.00 98.75 117 VAL A O 1
ATOM 943 N N . ALA A 1 118 ? 5.028 -5.225 -4.533 1.00 98.56 118 ALA A N 1
ATOM 944 C CA . ALA A 1 118 ? 6.439 -4.914 -4.312 1.00 98.56 118 ALA A CA 1
ATOM 945 C C . ALA A 1 118 ? 6.732 -4.404 -2.894 1.00 98.56 118 ALA A C 1
ATOM 947 O O . ALA A 1 118 ? 7.884 -4.400 -2.461 1.00 98.56 118 ALA A O 1
ATOM 948 N N . GLY A 1 119 ? 5.704 -3.947 -2.183 1.00 98.50 119 GLY A N 1
ATOM 949 C CA . GLY A 1 119 ? 5.805 -3.481 -0.808 1.00 98.50 119 GLY A CA 1
ATOM 950 C C . GLY A 1 119 ? 4.452 -3.067 -0.243 1.00 98.50 119 GLY A C 1
ATOM 951 O O . GLY A 1 119 ? 3.474 -2.926 -0.978 1.00 98.50 119 GLY A O 1
ATOM 952 N N . ILE A 1 120 ? 4.431 -2.860 1.068 1.00 98.69 120 ILE A N 1
ATOM 953 C CA . ILE A 1 120 ? 3.266 -2.428 1.840 1.00 98.69 120 ILE A CA 1
ATOM 954 C C . ILE A 1 120 ? 3.541 -1.010 2.347 1.00 98.69 120 ILE A C 1
ATOM 956 O O . ILE A 1 120 ? 4.670 -0.698 2.734 1.00 98.69 120 ILE A O 1
ATOM 960 N N . VAL A 1 121 ? 2.536 -0.138 2.308 1.00 98.38 121 VAL A N 1
ATOM 961 C CA . VAL A 1 121 ? 2.600 1.212 2.881 1.00 98.38 121 VAL A CA 1
ATOM 962 C C . VAL A 1 121 ? 1.525 1.327 3.951 1.00 98.38 121 VAL A C 1
ATOM 964 O O . VAL A 1 121 ? 0.358 1.048 3.683 1.00 98.38 121 VAL A O 1
ATOM 967 N N . ILE A 1 122 ? 1.934 1.704 5.161 1.00 98.50 122 ILE A N 1
ATOM 968 C CA . ILE A 1 122 ? 1.073 1.757 6.340 1.00 98.50 122 ILE A CA 1
ATOM 969 C C . ILE A 1 122 ? 1.520 2.886 7.277 1.00 98.50 122 ILE A C 1
ATOM 971 O O . ILE A 1 122 ? 2.705 3.222 7.338 1.00 98.50 122 ILE A O 1
ATOM 975 N N . GLU A 1 123 ? 0.561 3.482 7.980 1.00 98.56 123 GLU A N 1
ATOM 976 C CA . GLU A 1 123 ? 0.786 4.425 9.078 1.00 98.56 123 GLU A CA 1
ATOM 977 C C . GLU A 1 123 ? 0.751 3.664 10.416 1.00 98.56 123 GLU A C 1
ATOM 979 O O . GLU A 1 123 ? -0.147 2.842 10.592 1.00 98.56 123 GLU A O 1
ATOM 984 N N . PRO A 1 124 ? 1.660 3.932 11.375 1.00 97.81 124 PRO A N 1
ATOM 985 C CA . PRO A 1 124 ? 1.576 3.336 12.715 1.00 97.81 124 PRO A CA 1
ATOM 986 C C . PRO A 1 124 ? 0.270 3.677 13.451 1.00 97.81 124 PRO A C 1
ATOM 988 O O . PRO A 1 124 ? -0.237 2.875 14.224 1.00 97.81 124 PRO A O 1
ATOM 991 N N . ILE A 1 125 ? -0.263 4.875 13.198 1.00 98.19 125 ILE A N 1
ATOM 992 C CA . ILE A 1 125 ? -1.597 5.329 13.599 1.00 98.19 125 ILE A CA 1
ATOM 993 C C . ILE A 1 125 ? -2.130 6.126 12.410 1.00 98.19 125 ILE A C 1
ATOM 995 O O . ILE A 1 125 ? -1.462 7.063 11.962 1.00 98.19 125 ILE A O 1
ATOM 999 N N . GLN A 1 126 ? -3.285 5.752 11.860 1.00 98.50 126 GLN A N 1
ATOM 1000 C CA . GLN A 1 126 ? -3.848 6.454 10.704 1.00 98.50 126 GLN A CA 1
ATOM 1001 C C . GLN A 1 126 ? -4.404 7.807 11.131 1.00 98.50 126 GLN A C 1
ATOM 1003 O O . GLN A 1 126 ? -5.352 7.842 11.901 1.00 98.50 126 GLN A O 1
ATOM 1008 N N . SER A 1 127 ? -3.893 8.917 10.599 1.00 97.81 127 SER A N 1
ATOM 1009 C CA . SER A 1 127 ? -4.355 10.249 11.028 1.00 97.81 127 SER A CA 1
ATOM 1010 C C . SER A 1 127 ? -5.626 10.684 10.289 1.00 97.81 127 SER A C 1
ATOM 1012 O O . SER A 1 127 ? -6.733 10.574 10.805 1.00 97.81 127 SER A O 1
ATOM 1014 N N . GLU A 1 128 ? -5.510 11.121 9.030 1.00 97.38 128 GLU A N 1
ATOM 1015 C CA . GLU A 1 128 ? -6.632 11.683 8.247 1.00 97.38 128 GLU A CA 1
ATOM 1016 C C . GLU A 1 128 ? -7.836 10.741 8.076 1.00 97.38 128 GLU A C 1
ATOM 1018 O O . GLU A 1 128 ? -8.934 11.206 7.752 1.00 97.38 128 GLU A O 1
ATOM 1023 N N . GLY A 1 129 ? -7.613 9.435 8.242 1.00 95.00 129 GLY A N 1
ATOM 1024 C CA . GLY A 1 129 ? -8.627 8.383 8.209 1.00 95.00 129 GLY A CA 1
ATOM 1025 C C . GLY A 1 129 ? -9.507 8.288 9.450 1.00 95.00 129 GLY A C 1
ATOM 1026 O O . GLY A 1 129 ? -10.529 7.611 9.379 1.00 95.00 129 GLY A O 1
ATOM 1027 N N . GLY A 1 130 ? -9.140 8.967 10.542 1.00 96.12 130 GLY A N 1
ATOM 1028 C CA . GLY A 1 130 ? -9.918 9.007 11.780 1.00 96.12 130 GLY A CA 1
ATOM 1029 C C . GLY A 1 130 ? -9.185 8.525 13.030 1.00 96.12 130 GLY A C 1
ATOM 1030 O O . GLY A 1 130 ? -9.841 7.941 13.882 1.00 96.12 130 GLY A O 1
ATOM 1031 N N . ASP A 1 131 ? -7.871 8.757 13.139 1.00 97.31 131 ASP A N 1
ATOM 1032 C CA . ASP A 1 131 ? -7.057 8.361 14.304 1.00 97.31 131 ASP A CA 1
ATOM 1033 C C . ASP A 1 131 ? -7.201 6.863 14.646 1.00 97.31 131 ASP A C 1
ATOM 1035 O O . ASP A 1 131 ? -7.374 6.475 15.799 1.00 97.31 131 ASP A O 1
ATOM 1039 N N . ASN A 1 132 ? -7.157 6.006 13.617 1.00 97.69 132 ASN A N 1
ATOM 1040 C CA . ASN A 1 132 ? -7.287 4.560 13.800 1.00 97.69 132 ASN A CA 1
ATOM 1041 C C . ASN A 1 132 ? -5.962 3.981 14.310 1.00 97.69 132 ASN A C 1
ATOM 1043 O O . ASN A 1 132 ? -4.919 4.104 13.657 1.00 97.69 132 ASN A O 1
ATOM 1047 N N . GLU A 1 133 ? -6.023 3.322 15.461 1.00 97.38 133 GLU A N 1
ATOM 1048 C CA . GLU A 1 133 ? -4.895 2.658 16.108 1.00 97.38 133 GLU A CA 1
ATOM 1049 C C . GLU A 1 133 ? -4.936 1.144 15.871 1.00 97.38 133 GLU A C 1
ATOM 1051 O O . GLU A 1 133 ? -5.999 0.558 15.671 1.00 97.38 133 GLU A O 1
ATOM 1056 N N . ALA A 1 134 ? -3.769 0.505 15.935 1.00 97.25 134 ALA A N 1
ATOM 1057 C CA . ALA A 1 134 ? -3.644 -0.944 16.006 1.00 97.25 134 ALA A CA 1
ATOM 1058 C C . ALA A 1 134 ? -2.577 -1.323 17.041 1.00 97.25 134 ALA A C 1
ATOM 1060 O O . ALA A 1 134 ? -1.720 -0.516 17.413 1.00 97.25 134 ALA A O 1
ATOM 1061 N N . SER A 1 135 ? -2.647 -2.554 17.531 1.00 96.19 135 SER A N 1
ATOM 1062 C CA . SER A 1 135 ? -1.721 -3.085 18.520 1.00 96.19 135 SER A CA 1
ATOM 1063 C C . SER A 1 135 ? -0.294 -3.138 17.957 1.00 96.19 135 SER A C 1
ATOM 1065 O O . SER A 1 135 ? -0.102 -3.327 16.756 1.00 96.19 135 SER A O 1
ATOM 1067 N N . PRO A 1 136 ? 0.750 -3.043 18.800 1.00 96.56 136 PRO A N 1
ATOM 1068 C CA . PRO A 1 136 ? 2.114 -3.291 18.343 1.00 96.56 136 PRO A CA 1
ATOM 1069 C C . PRO A 1 136 ? 2.304 -4.686 17.726 1.00 96.56 136 PRO A C 1
ATOM 1071 O O . PRO A 1 136 ? 3.137 -4.825 16.838 1.00 96.56 136 PRO A O 1
ATOM 1074 N N . GLU A 1 137 ? 1.545 -5.694 18.182 1.00 96.38 137 GLU A N 1
ATOM 1075 C CA . GLU A 1 137 ? 1.574 -7.068 17.650 1.00 96.38 137 GLU A CA 1
ATOM 1076 C C . GLU A 1 137 ? 1.130 -7.106 16.181 1.00 96.38 137 GLU A C 1
ATOM 1078 O O . GLU A 1 137 ? 1.740 -7.812 15.389 1.00 96.38 137 GLU A O 1
ATOM 1083 N N . PHE A 1 138 ? 0.144 -6.294 15.788 1.00 97.81 138 PHE A N 1
ATOM 1084 C CA . PHE A 1 138 ? -0.317 -6.205 14.400 1.00 97.81 138 PHE A CA 1
ATOM 1085 C C . PHE A 1 138 ? 0.775 -5.742 13.414 1.00 97.81 138 PHE A C 1
ATOM 1087 O O . PHE A 1 138 ? 0.741 -6.107 12.240 1.00 97.81 138 PHE A O 1
ATOM 1094 N N . PHE A 1 139 ? 1.746 -4.942 13.867 1.00 97.31 139 PHE A N 1
ATOM 1095 C CA . PHE A 1 139 ? 2.800 -4.379 13.011 1.00 97.31 139 PHE A CA 1
ATOM 1096 C C . PHE A 1 139 ? 4.109 -5.193 12.975 1.00 97.31 139 PHE A C 1
ATOM 1098 O O . PHE A 1 139 ? 5.028 -4.794 12.251 1.00 97.31 139 PHE A O 1
ATOM 1105 N N . GLN A 1 140 ? 4.236 -6.257 13.777 1.00 94.00 140 GLN A N 1
ATOM 1106 C CA . GLN A 1 140 ? 5.457 -7.073 13.912 1.00 94.00 140 GLN A CA 1
ATOM 1107 C C . GLN A 1 140 ? 5.482 -8.246 12.933 1.00 94.00 140 GLN A C 1
ATOM 1109 O O . GLN A 1 140 ? 6.580 -8.495 12.381 1.00 94.00 140 GLN A O 1
#

Secondary structure (DSSP, 8-state):
-HHHHHHHHHHHH-TTPPPPHHHHHHHHTT-TTTS---EEEEETT----SSHHHHTT--S-HHHHTTS------EEPPP---SSGGG-HHHHHHHHHHHHHHHHHHHHHHHHTT--EEEE---SEETTTT-EE--GGGG-

pLDDT: mean 97.78, std 1.31, range [91.19, 98.88]

Solvent-accessible surface area (backbone atoms only — not comparable to full-atom values): 8037 Å² total; per-residue (Å²): 108,73,66,38,51,49,52,42,49,39,65,74,70,39,82,95,60,81,82,51,71,62,31,64,55,26,34,79,73,69,28,65,74,38,37,63,64,62,24,51,35,19,30,54,28,23,71,66,53,78,53,64,80,32,33,48,44,30,47,44,56,67,88,78,50,67,99,54,85,72,61,101,46,53,70,33,62,56,50,80,70,57,80,64,54,90,84,27,53,69,60,37,52,51,38,41,54,52,30,52,52,48,45,54,53,45,44,53,52,28,42,77,70,62,34,34,60,43,43,77,54,83,63,86,54,24,57,84,40,67,65,45,54,65,58,74,75,76,77,108

Foldseek 3Di:
DVVLVVVLVCVVQDPPDDDDPCLVVQVVVCHPPVNFQAAEEAEALAQQDQDQARLLRHHADPVSNPPHDHDPHHYFYDQDDDPPCVVCVVVSVVSLVVRVVRVVVRQVVCVVVRHHHSYYDYDCFRDSNPRHHHDPVSVD

Organism: NCBI:txid2055599